Protein AF-A0A1J3HA33-F1 (afdb_monomer_lite)

InterPro domains:
  IPR029045 ClpP/crotonase-like domain superfamily [SSF52096] (43-93)
  IPR032259 Enoyl-CoA hydratase/isomerase, HIBYL-CoA-H type [PTHR43176] (44-93)
  IPR045004 Enoyl-CoA hydratase/isomerase domain [PF16113] (58-93)

Radius of gyration: 22.75 Å; chains: 1; bounding box: 56×29×50 Å

Secondary structure (DSSP, 8-state):
-TTTHHHHTTS---HHHHHHHHHHHHHHHHHHHHHHHHHHHHHHHHHHEEEEEETTEEEEEE--GGGTT---HHHHHHHHHHHHHHHT-TT--

Foldseek 3Di:
DVVVVVVVVVDPDDPVVVVVVVVVVVVVVVVVVVVVVVVVLLVVLCQQWDWDDDQQAIDTDGPPVVVPSDDDPSVVVVVVVVVVVVVPPPSHD

Organism: Noccaea caerulescens (NCBI:txid107243)

pLDDT: mean 83.06, std 12.96, range [47.88, 96.31]

Structure (mmCIF, N/CA/C/O backbone):
data_AF-A0A1J3HA33-F1
#
_entry.id   AF-A0A1J3HA33-F1
#
loop_
_atom_site.group_PDB
_atom_site.id
_atom_site.type_symbol
_atom_site.label_atom_id
_atom_site.label_alt_id
_atom_site.label_comp_id
_atom_site.label_asym_id
_atom_site.label_entity_id
_atom_site.label_seq_id
_atom_site.pdbx_PDB_ins_code
_atom_site.Cartn_x
_atom_site.Cartn_y
_atom_site.Cartn_z
_atom_site.occupancy
_atom_site.B_iso_or_equiv
_atom_site.auth_seq_id
_atom_site.auth_comp_id
_atom_site.auth_asym_id
_atom_site.auth_atom_id
_atom_site.pdbx_PDB_model_num
ATOM 1 N N . THR A 1 1 ? 23.010 14.854 -25.472 1.00 53.56 1 THR A N 1
ATOM 2 C CA . THR A 1 1 ? 22.334 15.503 -26.627 1.00 53.56 1 THR A CA 1
ATOM 3 C C . THR A 1 1 ? 23.377 16.146 -27.531 1.00 53.56 1 THR A C 1
ATOM 5 O O . THR A 1 1 ? 24.354 16.663 -27.003 1.00 53.56 1 THR A O 1
ATOM 8 N N . LYS A 1 2 ? 23.214 16.082 -28.862 1.00 47.88 2 LYS A N 1
ATOM 9 C CA . LYS A 1 2 ? 24.223 16.341 -29.926 1.00 47.88 2 LYS A CA 1
ATOM 10 C C . LYS A 1 2 ? 25.202 17.521 -29.717 1.00 47.88 2 LYS A C 1
ATOM 12 O O . LYS A 1 2 ? 26.350 17.412 -30.127 1.00 47.88 2 LYS A O 1
ATOM 17 N N . ARG A 1 3 ? 24.804 18.586 -29.007 1.00 52.78 3 ARG A N 1
ATOM 18 C CA . ARG A 1 3 ? 25.664 19.729 -28.631 1.00 52.78 3 ARG A CA 1
ATOM 19 C C . ARG A 1 3 ? 26.875 19.369 -27.758 1.00 52.78 3 ARG A C 1
ATOM 21 O O . ARG A 1 3 ? 27.899 20.025 -27.871 1.00 52.78 3 ARG A O 1
ATOM 28 N N . LYS A 1 4 ? 26.780 18.342 -26.905 1.00 52.22 4 LYS A N 1
ATOM 29 C CA . LYS A 1 4 ? 27.904 17.915 -26.051 1.00 52.22 4 LYS A CA 1
ATOM 30 C C . LYS A 1 4 ? 28.974 17.161 -26.851 1.00 52.22 4 LYS A C 1
ATOM 32 O O . LYS A 1 4 ? 30.151 17.426 -26.667 1.00 52.22 4 LYS A O 1
ATOM 37 N N . ARG A 1 5 ? 28.558 16.324 -27.819 1.00 51.69 5 ARG A N 1
ATOM 38 C CA . ARG A 1 5 ? 29.465 15.531 -28.679 1.00 51.69 5 ARG A CA 1
ATOM 39 C C . ARG A 1 5 ? 30.427 16.373 -29.519 1.00 51.69 5 ARG A C 1
ATOM 41 O O . ARG A 1 5 ? 31.537 15.932 -29.773 1.00 51.69 5 ARG A O 1
ATOM 48 N N . LEU A 1 6 ? 30.010 17.573 -29.918 1.00 54.75 6 LEU A N 1
ATOM 49 C CA . LEU A 1 6 ? 30.822 18.487 -30.727 1.00 54.75 6 LEU A CA 1
ATOM 50 C C . LEU A 1 6 ? 31.914 19.210 -29.919 1.00 54.75 6 LEU A C 1
ATOM 52 O O . LEU A 1 6 ? 32.904 19.630 -30.506 1.00 54.75 6 LEU A O 1
ATOM 56 N N . LYS A 1 7 ? 31.774 19.310 -28.586 1.00 57.78 7 LYS A N 1
ATOM 57 C CA . LYS A 1 7 ? 32.790 19.931 -27.716 1.00 57.78 7 LYS A CA 1
ATOM 58 C C . LYS A 1 7 ? 34.035 19.056 -27.517 1.00 57.78 7 LYS A C 1
ATOM 60 O O . LYS A 1 7 ? 35.084 19.579 -27.181 1.00 57.78 7 LYS A O 1
ATOM 65 N N . TYR A 1 8 ? 33.932 17.739 -27.716 1.00 55.75 8 TYR A N 1
ATOM 66 C CA . TYR A 1 8 ? 35.043 16.809 -27.459 1.00 55.75 8 TYR A CA 1
ATOM 67 C C . TYR A 1 8 ? 36.094 16.805 -28.568 1.00 55.75 8 TYR A C 1
ATOM 69 O O . TYR A 1 8 ? 37.271 16.689 -28.278 1.00 55.75 8 TYR A O 1
ATOM 77 N N . TYR A 1 9 ? 35.682 16.981 -29.827 1.00 56.44 9 TYR A N 1
ATOM 78 C CA . TYR A 1 9 ? 36.611 17.085 -30.962 1.00 56.44 9 TYR A CA 1
ATOM 79 C C . TYR A 1 9 ? 37.330 18.442 -31.035 1.00 56.44 9 TYR A C 1
ATOM 81 O O . TYR A 1 9 ? 38.127 18.661 -31.936 1.00 56.44 9 TYR A O 1
ATOM 89 N N . SER A 1 10 ? 37.000 19.367 -30.131 1.00 59.00 10 SER A N 1
ATOM 90 C CA . SER A 1 10 ? 37.559 20.722 -30.054 1.00 59.00 10 SER A CA 1
ATOM 91 C C . SER A 1 10 ? 38.430 20.942 -28.810 1.00 59.00 10 SER A C 1
ATOM 93 O O . SER A 1 10 ? 38.914 22.049 -28.599 1.00 59.00 10 SER A O 1
ATOM 95 N N . LEU A 1 11 ? 38.632 19.907 -27.992 1.00 59.44 11 LEU A N 1
ATOM 96 C CA . LEU A 1 11 ? 39.509 19.923 -26.826 1.00 59.44 11 LEU A CA 1
ATOM 97 C C . LEU A 1 11 ? 40.532 18.800 -27.026 1.00 59.44 11 LEU A C 1
ATOM 99 O O . LEU A 1 11 ? 40.127 17.645 -27.126 1.00 59.44 11 LEU A O 1
ATOM 103 N N . ASP A 1 12 ? 41.824 19.125 -27.094 1.00 66.62 12 ASP A N 1
ATOM 104 C CA . ASP A 1 12 ? 42.940 18.175 -27.259 1.00 66.62 12 ASP A CA 1
ATOM 105 C C . ASP A 1 12 ? 43.133 17.280 -26.008 1.00 66.62 12 ASP A C 1
ATOM 107 O O . ASP A 1 12 ? 44.182 17.281 -25.366 1.00 66.62 12 ASP A O 1
ATOM 111 N N . LEU A 1 13 ? 42.092 16.553 -25.589 1.00 63.81 13 LEU A N 1
ATOM 112 C CA . LEU A 1 13 ? 42.126 15.644 -24.443 1.00 63.81 13 LEU A CA 1
ATOM 113 C C . LEU A 1 13 ? 42.721 14.287 -24.833 1.00 63.81 13 LEU A C 1
ATOM 115 O O . LEU A 1 13 ? 42.376 13.716 -25.870 1.00 63.81 13 LEU A O 1
ATOM 119 N N . ASN A 1 14 ? 43.535 13.716 -23.939 1.00 78.50 14 ASN A N 1
ATOM 120 C CA . ASN A 1 14 ? 44.024 12.350 -24.090 1.00 78.50 14 ASN A CA 1
ATOM 121 C C . ASN A 1 14 ? 42.852 11.345 -24.115 1.00 78.50 14 ASN A C 1
ATOM 123 O O . ASN A 1 14 ? 41.845 11.541 -23.425 1.00 78.50 14 ASN A O 1
ATOM 127 N N . PRO A 1 15 ? 42.979 10.221 -24.847 1.00 74.44 15 PRO A N 1
ATOM 128 C CA . PRO A 1 15 ? 41.882 9.266 -25.041 1.00 74.44 15 PRO A CA 1
ATOM 129 C C . PRO A 1 15 ? 41.301 8.701 -23.736 1.00 74.44 15 PRO A C 1
ATOM 131 O O . PRO A 1 15 ? 40.105 8.429 -23.655 1.00 74.44 15 PRO A O 1
ATOM 134 N N . ILE A 1 16 ? 42.139 8.538 -22.708 1.00 78.25 16 ILE A N 1
ATOM 135 C CA . ILE A 1 16 ? 41.744 8.000 -21.398 1.00 78.25 16 ILE A CA 1
ATOM 136 C C . ILE A 1 16 ? 40.871 9.006 -20.634 1.00 78.25 16 ILE A C 1
ATOM 138 O O . ILE A 1 16 ? 39.817 8.635 -20.115 1.00 78.25 16 ILE A O 1
ATOM 142 N N . ASP A 1 17 ? 41.250 10.285 -20.635 1.00 78.50 17 ASP A N 1
ATOM 143 C CA . ASP A 1 17 ? 40.508 11.354 -19.955 1.00 78.50 17 ASP A CA 1
ATOM 144 C C . ASP A 1 17 ? 39.139 11.588 -20.611 1.00 78.50 17 ASP A C 1
ATOM 146 O O . ASP A 1 17 ? 38.130 11.808 -19.933 1.00 78.50 17 ASP A O 1
ATOM 150 N N . ALA A 1 18 ? 39.076 11.453 -21.940 1.00 77.06 18 ALA A N 1
ATOM 151 C CA . ALA A 1 18 ? 37.825 11.510 -22.687 1.00 77.06 18 ALA A CA 1
ATOM 152 C C . ALA A 1 18 ? 36.861 10.375 -22.290 1.00 77.06 18 ALA A C 1
ATOM 154 O O . ALA A 1 18 ? 35.662 10.613 -22.118 1.00 77.06 18 ALA A O 1
ATOM 155 N N . LEU A 1 19 ? 37.368 9.151 -22.100 1.00 80.25 19 LEU A N 1
ATOM 156 C CA . LEU A 1 19 ? 36.559 8.013 -21.652 1.00 80.25 19 LEU A CA 1
ATOM 157 C C . LEU A 1 19 ? 36.063 8.184 -20.213 1.00 80.25 19 LEU A C 1
ATOM 159 O O . LEU A 1 19 ? 34.902 7.878 -19.944 1.00 80.25 19 LEU A O 1
ATOM 163 N N . ALA A 1 20 ? 36.895 8.711 -19.311 1.00 82.81 20 ALA A N 1
ATOM 164 C CA . ALA A 1 20 ? 36.500 8.987 -17.930 1.00 82.81 20 ALA A CA 1
ATOM 165 C C . ALA A 1 20 ? 35.359 10.017 -17.861 1.00 82.81 20 ALA A C 1
ATOM 167 O O . ALA A 1 20 ? 34.356 9.796 -17.183 1.00 82.81 20 ALA A O 1
ATOM 168 N N . TYR A 1 21 ? 35.450 11.101 -18.639 1.00 77.25 21 TYR A N 1
ATOM 169 C CA . TYR A 1 21 ? 34.381 12.098 -18.721 1.00 77.25 21 TYR A CA 1
ATOM 170 C C . TYR A 1 21 ? 33.074 11.508 -19.276 1.00 77.25 21 TYR A C 1
ATOM 172 O O . TYR A 1 21 ? 31.992 11.766 -18.747 1.00 77.25 21 TYR A O 1
ATOM 180 N N . ILE A 1 22 ? 33.158 10.685 -20.329 1.00 79.88 22 ILE A N 1
ATOM 181 C CA . ILE A 1 22 ? 31.991 9.999 -20.907 1.00 79.88 22 ILE A CA 1
ATOM 182 C C . ILE A 1 22 ? 31.374 9.031 -19.894 1.00 79.88 22 ILE A C 1
ATOM 184 O O . ILE A 1 22 ? 30.147 8.946 -19.794 1.00 79.88 22 ILE A O 1
ATOM 188 N N . TRP A 1 23 ? 32.197 8.303 -19.141 1.00 84.19 23 TRP A N 1
ATOM 189 C CA . TRP A 1 23 ? 31.725 7.399 -18.100 1.00 84.19 23 TRP A CA 1
ATOM 190 C C . TRP A 1 23 ? 30.939 8.150 -17.024 1.00 84.19 23 TRP A C 1
ATOM 192 O O . TRP A 1 23 ? 29.824 7.749 -16.702 1.00 84.19 23 TRP A O 1
ATOM 202 N N . GLU A 1 24 ? 31.440 9.287 -16.542 1.00 83.75 24 GLU A N 1
ATOM 203 C CA . GLU A 1 24 ? 30.722 10.102 -15.555 1.00 83.75 24 GLU A CA 1
ATOM 204 C C . GLU A 1 24 ? 29.405 10.676 -16.109 1.00 83.75 24 GLU A C 1
ATOM 206 O O . GLU A 1 24 ? 28.357 10.569 -15.465 1.00 83.75 24 GLU A O 1
ATOM 211 N N . ASP A 1 25 ? 29.403 11.190 -17.344 1.00 81.75 25 ASP A N 1
ATOM 212 C CA . ASP A 1 25 ? 28.186 11.695 -17.998 1.00 81.75 25 ASP A CA 1
ATOM 213 C C . ASP A 1 25 ? 27.148 10.569 -18.204 1.00 81.75 25 ASP A C 1
ATOM 215 O O . ASP A 1 25 ? 25.943 10.755 -17.998 1.00 81.75 25 ASP A O 1
ATOM 219 N N . THR A 1 26 ? 27.581 9.378 -18.625 1.00 86.06 26 THR A N 1
ATOM 220 C CA . THR A 1 26 ? 26.682 8.231 -18.846 1.00 86.06 26 THR A CA 1
ATOM 221 C C . THR A 1 26 ? 26.156 7.661 -17.533 1.00 86.06 26 THR A C 1
ATOM 223 O O . THR A 1 26 ? 24.958 7.386 -17.436 1.00 86.06 26 THR A O 1
ATOM 226 N N . LYS A 1 27 ? 26.999 7.574 -16.501 1.00 88.94 27 LYS A N 1
ATOM 227 C CA . LYS A 1 27 ? 26.626 7.182 -15.139 1.00 88.94 27 LYS A CA 1
ATOM 228 C C . LYS A 1 27 ? 25.574 8.122 -14.558 1.00 88.94 27 LYS A C 1
ATOM 230 O O . LYS A 1 27 ? 24.554 7.636 -14.079 1.00 88.94 27 LYS A O 1
ATOM 235 N N . ALA A 1 28 ? 25.757 9.439 -14.683 1.00 82.31 28 ALA A N 1
ATOM 236 C CA . ALA A 1 28 ? 24.794 10.438 -14.215 1.00 82.31 28 ALA A CA 1
ATOM 237 C C . ALA A 1 28 ? 23.429 10.347 -14.933 1.00 82.31 28 ALA A C 1
ATOM 239 O O . ALA A 1 28 ? 22.370 10.530 -14.328 1.00 82.31 28 ALA A O 1
ATOM 240 N N . ASN A 1 29 ? 23.420 10.021 -16.230 1.00 83.44 29 ASN A N 1
ATOM 241 C CA . ASN A 1 29 ? 22.177 9.795 -16.979 1.00 83.44 29 ASN A CA 1
ATOM 242 C C . ASN A 1 29 ? 21.485 8.476 -16.589 1.00 83.44 29 ASN A C 1
ATOM 244 O O . ASN A 1 29 ? 20.257 8.397 -16.547 1.00 83.44 29 ASN A O 1
ATOM 248 N N . LEU A 1 30 ? 22.255 7.425 -16.302 1.00 86.00 30 LEU A N 1
ATOM 249 C CA . LEU A 1 30 ? 21.719 6.151 -15.825 1.00 86.00 30 LEU A CA 1
ATOM 250 C C . LEU A 1 30 ? 21.104 6.296 -14.430 1.00 86.00 30 LEU A C 1
ATOM 252 O O . LEU A 1 30 ? 19.991 5.818 -14.214 1.00 86.00 30 LEU A O 1
ATOM 256 N N . THR A 1 31 ? 21.783 6.978 -13.506 1.00 83.75 31 THR A N 1
ATOM 257 C CA . THR A 1 31 ? 21.271 7.218 -12.149 1.00 83.75 31 THR A CA 1
ATOM 258 C C . THR A 1 31 ? 19.996 8.053 -12.172 1.00 83.75 31 THR A C 1
ATOM 260 O O . THR A 1 31 ? 18.992 7.629 -11.602 1.00 83.75 31 THR A O 1
ATOM 263 N N . SER A 1 32 ? 19.974 9.162 -12.912 1.00 80.81 32 SER A N 1
ATOM 264 C CA . SER A 1 32 ? 18.769 9.996 -13.054 1.00 80.81 32 SER A CA 1
ATOM 265 C C . SER A 1 32 ? 17.585 9.236 -13.671 1.00 80.81 32 SER A C 1
ATOM 267 O O . SER A 1 32 ? 16.465 9.336 -13.171 1.00 80.81 32 SER A O 1
ATOM 269 N N . LYS A 1 33 ? 17.815 8.380 -14.678 1.00 80.94 33 LYS A N 1
ATOM 270 C CA . LYS A 1 33 ? 16.762 7.525 -15.261 1.00 80.94 33 LYS A CA 1
ATOM 271 C C . LYS A 1 33 ? 16.218 6.488 -14.269 1.00 80.94 33 LYS A C 1
ATOM 273 O O . LYS A 1 33 ? 15.022 6.187 -14.279 1.00 80.94 33 LYS A O 1
ATOM 278 N N . GLN A 1 34 ? 17.074 5.924 -13.416 1.00 78.06 34 GLN A N 1
ATOM 279 C CA . GLN A 1 34 ? 16.649 4.990 -12.365 1.00 78.06 34 GLN A CA 1
ATOM 280 C C . GLN A 1 34 ? 15.844 5.703 -11.274 1.00 78.06 34 GLN A C 1
ATOM 282 O O . GLN A 1 34 ? 14.824 5.179 -10.824 1.00 78.06 34 GLN A O 1
ATOM 287 N N . GLU A 1 35 ? 16.248 6.910 -10.882 1.00 78.94 35 GLU A N 1
ATOM 288 C CA . GLU A 1 35 ? 15.510 7.731 -9.920 1.00 78.94 35 GLU A CA 1
ATOM 289 C C . GLU A 1 35 ? 14.139 8.146 -10.444 1.00 78.94 35 GLU A C 1
ATOM 291 O O . GLU A 1 35 ? 13.153 8.068 -9.713 1.00 78.94 35 GLU A O 1
ATOM 296 N N . GLU A 1 36 ? 14.047 8.530 -11.714 1.00 79.19 36 GLU A N 1
ATOM 297 C CA . GLU A 1 36 ? 12.781 8.868 -12.361 1.00 79.19 36 GLU A CA 1
ATOM 298 C C . GLU A 1 36 ? 11.854 7.647 -12.435 1.00 79.19 36 GLU A C 1
ATOM 300 O O . GLU A 1 36 ? 10.687 7.719 -12.043 1.00 79.19 36 GLU A O 1
ATOM 305 N N . LYS A 1 37 ? 12.388 6.476 -12.812 1.00 79.06 37 LYS A N 1
ATOM 306 C CA . LYS A 1 37 ? 11.638 5.212 -12.775 1.00 79.06 37 LYS A CA 1
ATOM 307 C C . LYS A 1 37 ? 11.165 4.882 -11.358 1.00 79.06 37 LYS A C 1
ATOM 309 O O . LYS A 1 37 ? 10.014 4.481 -11.175 1.00 79.06 37 LYS A O 1
ATOM 314 N N . LYS A 1 38 ? 12.014 5.082 -10.347 1.00 76.56 38 LYS A N 1
ATOM 315 C CA . LYS A 1 38 ? 11.681 4.867 -8.931 1.00 76.56 38 LYS A CA 1
ATOM 316 C C . LYS A 1 38 ? 10.591 5.833 -8.459 1.00 76.56 38 LYS A C 1
ATOM 318 O O . LYS A 1 38 ? 9.651 5.396 -7.799 1.00 76.56 38 LYS A O 1
ATOM 323 N N . LYS A 1 39 ? 10.664 7.115 -8.836 1.00 73.50 39 LYS A N 1
ATOM 324 C CA . LYS A 1 39 ? 9.642 8.134 -8.538 1.00 73.50 39 LYS A CA 1
ATOM 325 C C . LYS A 1 39 ? 8.302 7.799 -9.187 1.00 73.50 39 LYS A C 1
ATOM 327 O O . LYS A 1 39 ? 7.295 7.760 -8.485 1.00 73.50 39 LYS A O 1
ATOM 332 N N . ASN A 1 40 ? 8.291 7.465 -10.476 1.00 74.12 40 ASN A N 1
ATOM 333 C CA . ASN A 1 40 ? 7.068 7.085 -11.191 1.00 74.12 40 ASN A CA 1
ATOM 334 C C . ASN A 1 40 ? 6.433 5.822 -10.598 1.00 74.12 40 ASN A C 1
ATOM 336 O O . ASN A 1 40 ? 5.218 5.739 -10.443 1.00 74.12 40 ASN A O 1
ATOM 340 N N . THR A 1 41 ? 7.260 4.863 -10.185 1.00 72.75 41 THR A N 1
ATOM 341 C CA . THR A 1 41 ? 6.794 3.639 -9.526 1.00 72.75 41 THR A CA 1
ATOM 342 C C . THR A 1 41 ? 6.209 3.921 -8.135 1.00 72.75 41 THR A C 1
ATOM 344 O O . THR A 1 41 ? 5.160 3.381 -7.786 1.00 72.75 41 THR A O 1
ATOM 347 N N . LYS A 1 42 ? 6.836 4.814 -7.355 1.00 75.25 42 LYS A N 1
ATOM 348 C CA . LYS A 1 42 ? 6.334 5.263 -6.045 1.00 75.25 42 LYS A CA 1
ATOM 349 C C . LYS A 1 42 ? 5.011 6.029 -6.164 1.00 75.25 42 LYS A C 1
ATOM 351 O O . LYS A 1 42 ? 4.131 5.856 -5.328 1.00 75.25 42 LYS A O 1
ATOM 356 N N . MET A 1 43 ? 4.864 6.852 -7.199 1.00 75.12 43 MET A N 1
ATOM 357 C CA . MET A 1 43 ? 3.612 7.551 -7.511 1.00 75.12 43 MET A CA 1
ATOM 358 C C . MET A 1 43 ? 2.503 6.558 -7.870 1.00 75.12 43 MET A C 1
ATOM 360 O O . MET A 1 43 ? 1.407 6.636 -7.327 1.00 75.12 43 MET A O 1
ATOM 364 N N . ALA A 1 44 ? 2.799 5.575 -8.725 1.00 76.06 44 ALA A N 1
ATOM 365 C CA . ALA A 1 44 ? 1.827 4.560 -9.120 1.00 76.06 44 ALA A CA 1
ATOM 366 C C . ALA A 1 44 ? 1.305 3.742 -7.925 1.00 76.06 44 ALA A C 1
ATOM 368 O O . ALA A 1 44 ? 0.113 3.442 -7.873 1.00 76.06 44 ALA A O 1
ATOM 369 N N . SER A 1 45 ? 2.156 3.422 -6.942 1.00 75.94 45 SER A N 1
ATOM 370 C CA . SER A 1 45 ? 1.713 2.676 -5.758 1.00 75.94 45 SER A CA 1
ATOM 371 C C . SER A 1 45 ? 0.766 3.469 -4.852 1.00 75.94 45 SER A C 1
ATOM 373 O O . SER A 1 45 ? -0.104 2.858 -4.240 1.00 75.94 45 SER A O 1
ATOM 375 N N . HIS A 1 46 ? 0.862 4.805 -4.810 1.00 80.19 46 HIS A N 1
ATOM 376 C CA . HIS A 1 46 ? -0.074 5.644 -4.044 1.00 80.19 46 HIS A CA 1
ATOM 377 C C . HIS A 1 46 ? -1.494 5.622 -4.621 1.00 80.19 46 HIS A C 1
ATOM 379 O O . HIS A 1 46 ? -2.455 5.749 -3.875 1.00 80.19 46 HIS A O 1
ATOM 385 N N . PHE A 1 47 ? -1.646 5.428 -5.933 1.00 88.00 47 PHE A N 1
ATOM 386 C CA . PHE A 1 47 ? -2.969 5.281 -6.550 1.00 88.00 47 PHE A CA 1
ATOM 387 C C . PHE A 1 47 ? -3.536 3.862 -6.412 1.00 88.00 47 PHE A C 1
ATOM 389 O O . PHE A 1 47 ? -4.751 3.676 -6.464 1.00 88.00 47 PHE A O 1
ATOM 396 N N . GLN A 1 48 ? -2.659 2.865 -6.254 1.00 92.06 48 GLN A N 1
ATOM 397 C CA . GLN A 1 48 ? -3.023 1.451 -6.111 1.00 92.06 48 GLN A CA 1
ATOM 398 C C . GLN A 1 48 ? -3.338 1.045 -4.668 1.00 92.06 48 GLN A C 1
ATOM 400 O O . GLN A 1 48 ? -4.002 0.032 -4.466 1.00 92.06 48 GLN A O 1
ATOM 405 N N . VAL A 1 49 ? -2.853 1.794 -3.677 1.00 95.06 49 VAL A N 1
ATOM 406 C CA . VAL A 1 49 ? -3.169 1.609 -2.257 1.00 95.06 49 VAL A CA 1
ATOM 407 C C . VAL A 1 49 ? -3.650 2.949 -1.718 1.00 95.06 49 VAL A C 1
ATOM 409 O O . VAL A 1 49 ? -2.843 3.848 -1.483 1.00 95.06 49 VAL A O 1
ATOM 412 N N . LEU A 1 50 ? -4.965 3.081 -1.560 1.00 95.50 50 LEU A N 1
ATOM 413 C CA . LEU A 1 50 ? -5.593 4.279 -1.013 1.00 95.50 50 LEU A CA 1
ATOM 414 C C . LEU A 1 50 ? -5.564 4.222 0.514 1.00 95.50 50 LEU A C 1
ATOM 416 O O . LEU A 1 50 ? -5.682 3.146 1.100 1.00 95.50 50 LEU A O 1
ATOM 420 N N . VAL A 1 51 ? -5.397 5.384 1.136 1.00 94.62 51 VAL A N 1
ATOM 421 C CA . VAL A 1 51 ? -5.325 5.542 2.588 1.00 94.62 51 VAL A CA 1
ATOM 422 C C . VAL A 1 51 ? -6.434 6.488 3.011 1.00 94.62 51 VAL A C 1
ATOM 424 O O . VAL A 1 51 ? -6.493 7.617 2.530 1.00 94.62 51 VAL A O 1
ATOM 427 N N . GLU A 1 52 ? -7.278 6.034 3.925 1.00 94.69 52 GLU A N 1
ATOM 428 C CA . GLU A 1 52 ? -8.327 6.838 4.542 1.00 94.69 52 GLU A CA 1
ATOM 429 C C . GLU A 1 52 ? -8.158 6.821 6.062 1.00 94.69 52 GLU A C 1
ATOM 431 O O . GLU A 1 52 ? -7.784 5.810 6.658 1.00 94.69 52 GLU A O 1
ATOM 436 N N . GLU A 1 53 ? -8.443 7.949 6.701 1.00 93.00 53 GLU A N 1
ATOM 437 C CA . GLU A 1 53 ? -8.445 8.079 8.154 1.00 93.00 53 GLU A CA 1
ATOM 438 C C . GLU A 1 53 ? -9.882 8.177 8.657 1.00 93.00 53 GLU A C 1
ATOM 440 O O . GLU A 1 53 ? -10.662 9.009 8.191 1.00 93.00 53 GLU A O 1
ATOM 445 N N . LYS A 1 54 ? -10.234 7.335 9.632 1.00 91.94 54 LYS A N 1
ATOM 446 C CA . LYS A 1 54 ? -11.571 7.329 10.220 1.00 91.94 54 LYS A CA 1
ATOM 447 C C . LYS A 1 54 ? -11.519 7.048 11.716 1.00 91.94 54 LYS A C 1
ATOM 449 O O . LYS A 1 54 ? -11.342 5.910 12.132 1.00 91.94 54 LYS A O 1
ATOM 454 N N . SER A 1 55 ? -11.718 8.089 12.527 1.00 88.25 55 SER A N 1
ATOM 455 C CA . SER A 1 55 ? -11.911 7.986 13.987 1.00 88.25 55 SER A CA 1
ATOM 456 C C . SER A 1 55 ? -10.821 7.190 14.730 1.00 88.25 55 SER A C 1
ATOM 458 O O . SER A 1 55 ? -11.119 6.450 15.667 1.00 88.25 55 SER A O 1
ATOM 460 N N . GLY A 1 56 ? -9.560 7.348 14.318 1.00 86.62 56 GLY A N 1
ATOM 461 C CA . GLY A 1 56 ? -8.413 6.620 14.875 1.00 86.62 56 GLY A CA 1
ATOM 462 C C . GLY A 1 56 ? -8.111 5.284 14.190 1.00 86.62 56 GLY A C 1
ATOM 463 O O . GLY A 1 56 ? -7.141 4.6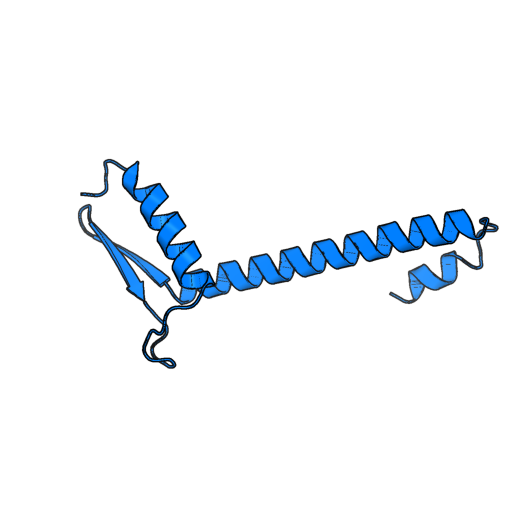34 14.541 1.00 86.62 56 GLY A O 1
ATOM 464 N N . ALA A 1 57 ? -8.887 4.869 13.189 1.00 91.12 57 ALA A N 1
ATOM 465 C CA . ALA A 1 57 ? -8.523 3.764 12.307 1.00 91.12 57 ALA A CA 1
ATOM 466 C C . ALA A 1 57 ? -7.891 4.293 11.010 1.00 91.12 57 ALA A C 1
ATOM 468 O O . ALA A 1 57 ? -8.330 5.309 10.454 1.00 91.12 57 ALA A O 1
ATOM 469 N N . ARG A 1 58 ? -6.886 3.577 10.497 1.00 94.00 58 ARG A N 1
ATOM 470 C CA . ARG A 1 58 ? -6.330 3.772 9.150 1.00 94.00 58 ARG A CA 1
ATOM 471 C C . ARG A 1 58 ? -6.875 2.676 8.240 1.00 94.00 58 ARG A C 1
ATOM 473 O O . ARG A 1 58 ? -6.627 1.496 8.470 1.00 94.00 58 ARG A O 1
ATOM 480 N N . ILE A 1 59 ? -7.627 3.056 7.214 1.00 94.94 59 ILE A N 1
ATOM 481 C CA . ILE A 1 59 ? -8.213 2.127 6.245 1.00 94.94 59 ILE A CA 1
ATOM 482 C C . ILE A 1 59 ? -7.328 2.120 5.002 1.00 94.94 59 ILE A C 1
ATOM 484 O O . ILE A 1 59 ? -7.121 3.153 4.365 1.00 94.94 59 ILE A O 1
ATOM 488 N N . LEU A 1 60 ? -6.795 0.944 4.671 1.00 95.62 60 LEU A N 1
ATOM 489 C CA . LEU A 1 60 ? -5.942 0.728 3.505 1.00 95.62 60 LEU A CA 1
ATOM 490 C C . LEU A 1 60 ? -6.719 -0.037 2.433 1.00 95.62 60 LEU A C 1
ATOM 492 O O . LEU A 1 60 ? -6.973 -1.232 2.576 1.00 95.62 60 LEU A O 1
ATOM 496 N N . THR A 1 61 ? -7.075 0.640 1.344 1.00 96.25 61 THR A N 1
ATOM 497 C CA . THR A 1 61 ? -7.888 0.061 0.268 1.00 96.25 61 THR A CA 1
ATOM 498 C C . THR A 1 61 ? -7.022 -0.283 -0.937 1.00 96.25 61 THR A C 1
ATOM 500 O O . THR A 1 61 ? -6.370 0.581 -1.528 1.00 96.25 61 THR A O 1
ATOM 503 N N . LEU A 1 62 ? -7.040 -1.553 -1.351 1.00 96.31 62 LEU A N 1
ATOM 504 C CA . LEU A 1 62 ? -6.395 -1.986 -2.590 1.00 96.31 62 LEU A CA 1
ATOM 505 C C . LEU A 1 6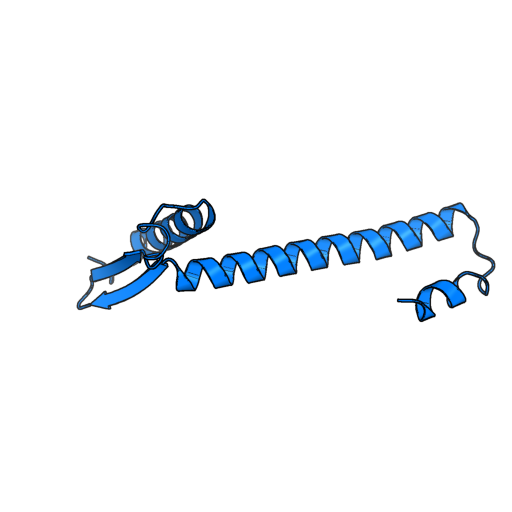2 ? -7.243 -1.537 -3.786 1.00 96.31 62 LEU A C 1
ATOM 507 O O . LEU A 1 62 ? -8.359 -2.010 -3.985 1.00 96.31 62 LEU A O 1
ATOM 511 N N . ASN A 1 63 ? -6.697 -0.632 -4.590 1.00 94.94 63 ASN A N 1
ATOM 512 C CA . ASN A 1 63 ? -7.371 0.008 -5.712 1.00 94.94 63 ASN A CA 1
ATOM 513 C C . ASN A 1 63 ? -6.719 -0.385 -7.045 1.00 94.94 63 ASN A C 1
ATOM 515 O O . ASN A 1 63 ? -6.173 0.431 -7.791 1.00 94.94 63 ASN A O 1
ATOM 519 N N . ARG A 1 64 ? -6.761 -1.682 -7.358 1.00 93.94 64 ARG A N 1
ATOM 520 C CA . ARG A 1 64 ? -6.342 -2.225 -8.658 1.00 93.94 64 ARG A CA 1
ATOM 521 C C . ARG A 1 64 ? -7.438 -3.146 -9.227 1.00 93.94 64 ARG A C 1
ATOM 523 O O . ARG A 1 64 ? -7.149 -4.290 -9.595 1.00 93.94 64 ARG A O 1
ATOM 530 N N . PRO A 1 65 ? -8.692 -2.665 -9.360 1.00 94.12 65 PRO A N 1
ATOM 531 C CA . PRO A 1 65 ? -9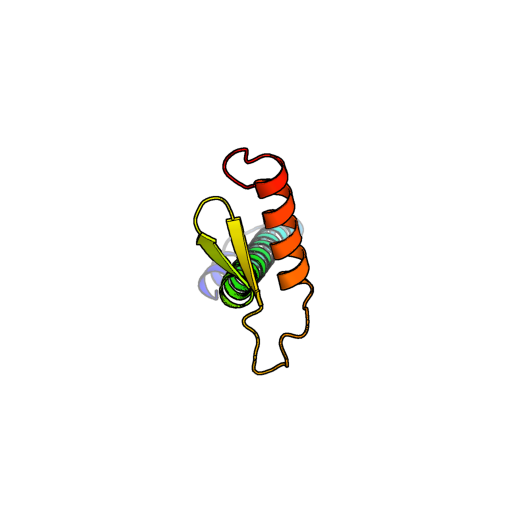.853 -3.510 -9.667 1.00 94.12 65 PRO A CA 1
ATOM 532 C C . PRO A 1 65 ? -9.741 -4.213 -11.024 1.00 94.12 65 PRO A C 1
ATOM 534 O O . PRO A 1 65 ? -10.115 -5.372 -11.160 1.00 94.12 65 PRO A O 1
ATOM 537 N N . LYS A 1 66 ? -9.116 -3.559 -12.013 1.00 94.31 66 LYS A N 1
ATOM 538 C CA . LYS A 1 66 ? -8.866 -4.127 -13.353 1.00 94.31 66 LYS A CA 1
ATOM 539 C C . LYS A 1 66 ? -7.991 -5.388 -13.343 1.00 94.31 66 LYS A C 1
ATOM 541 O O . LYS A 1 66 ? -7.908 -6.070 -14.353 1.00 94.31 66 LYS A O 1
ATOM 546 N N . GLN A 1 67 ? -7.288 -5.656 -12.243 1.00 94.56 67 GLN A N 1
ATOM 547 C CA . GLN A 1 67 ? -6.436 -6.833 -12.053 1.00 94.56 67 GLN A CA 1
ATOM 548 C C . GLN A 1 67 ? -6.838 -7.579 -10.774 1.00 94.56 67 GLN A C 1
ATOM 550 O O . GLN A 1 67 ? -5.977 -8.137 -10.101 1.00 94.56 67 GLN A O 1
ATOM 555 N N . LEU A 1 68 ? -8.128 -7.538 -10.412 1.00 95.44 68 LEU A N 1
ATOM 556 C CA . LEU A 1 68 ? -8.692 -8.227 -9.243 1.00 95.44 68 LEU A CA 1
ATOM 557 C C . LEU A 1 68 ? -7.967 -7.891 -7.931 1.00 95.44 68 LEU A C 1
ATOM 559 O O . LEU A 1 68 ? -7.808 -8.741 -7.063 1.00 95.44 68 LEU A O 1
ATOM 563 N N . ASN A 1 69 ? -7.467 -6.656 -7.811 1.00 94.19 69 ASN A N 1
ATOM 564 C CA . ASN A 1 69 ? -6.644 -6.208 -6.686 1.00 94.19 69 ASN A CA 1
ATOM 565 C C . ASN A 1 69 ? -5.398 -7.072 -6.429 1.00 94.19 69 ASN A C 1
ATOM 567 O O . ASN A 1 69 ? -4.848 -7.045 -5.330 1.00 94.19 69 ASN A O 1
ATOM 571 N N . ALA A 1 70 ? -4.917 -7.797 -7.447 1.00 95.94 70 ALA A N 1
ATOM 572 C CA . ALA A 1 70 ? -3.728 -8.624 -7.331 1.00 95.94 70 ALA A CA 1
ATOM 573 C C . ALA A 1 70 ? -2.550 -7.793 -6.813 1.00 95.94 70 ALA A C 1
ATOM 575 O O . ALA A 1 70 ? -2.278 -6.688 -7.305 1.00 95.94 70 ALA A O 1
ATOM 576 N N . LEU A 1 71 ? -1.851 -8.342 -5.826 1.00 94.25 71 LEU A N 1
ATOM 577 C CA . LEU A 1 71 ? -0.745 -7.667 -5.171 1.00 94.25 71 LEU A CA 1
ATOM 578 C C . LEU A 1 71 ? 0.460 -7.595 -6.108 1.00 94.25 71 LEU A C 1
ATOM 580 O O . LEU A 1 71 ? 0.805 -8.548 -6.802 1.00 94.25 71 LEU A O 1
ATOM 584 N N . SER A 1 72 ? 1.106 -6.435 -6.121 1.00 91.75 72 SER A N 1
ATOM 585 C CA . SER A 1 72 ? 2.389 -6.232 -6.789 1.00 91.75 72 SER A CA 1
ATOM 586 C C . SER A 1 72 ? 3.457 -5.895 -5.756 1.00 91.75 72 SER A C 1
ATOM 588 O O . SER A 1 72 ? 3.135 -5.418 -4.666 1.00 91.75 72 SER A O 1
ATOM 590 N N . LEU A 1 73 ? 4.731 -6.074 -6.113 1.00 91.81 73 LEU A N 1
ATOM 591 C CA . LEU A 1 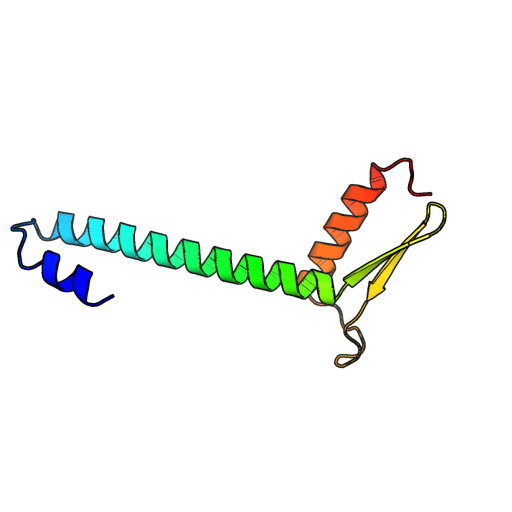73 ? 5.854 -5.716 -5.242 1.00 91.81 73 LEU A CA 1
ATOM 592 C C . LEU A 1 73 ? 5.736 -4.274 -4.719 1.00 91.81 73 LEU A C 1
ATOM 594 O O . LEU A 1 73 ? 5.916 -4.030 -3.533 1.00 91.81 73 LEU A O 1
ATOM 598 N N . ASN A 1 74 ? 5.344 -3.333 -5.581 1.00 90.06 74 ASN A N 1
ATOM 599 C CA . ASN A 1 74 ? 5.202 -1.924 -5.211 1.00 90.06 74 ASN A CA 1
ATOM 600 C C . ASN A 1 74 ? 4.093 -1.691 -4.178 1.00 90.06 74 ASN A C 1
ATOM 602 O O . ASN A 1 74 ? 4.248 -0.843 -3.300 1.00 90.06 74 ASN A O 1
ATOM 606 N N . MET A 1 75 ? 2.983 -2.431 -4.284 1.00 94.38 75 MET A N 1
ATOM 607 C CA . MET A 1 75 ? 1.892 -2.371 -3.309 1.00 94.38 75 MET A CA 1
ATOM 608 C C . MET A 1 75 ? 2.352 -2.934 -1.967 1.00 94.38 75 MET A C 1
ATOM 610 O O . MET A 1 75 ? 2.144 -2.292 -0.947 1.00 94.38 75 MET A O 1
ATOM 614 N N . ILE A 1 76 ? 3.046 -4.074 -1.973 1.00 95.00 76 ILE A N 1
ATOM 615 C CA . ILE A 1 76 ? 3.572 -4.700 -0.752 1.00 95.00 76 ILE A CA 1
ATOM 616 C 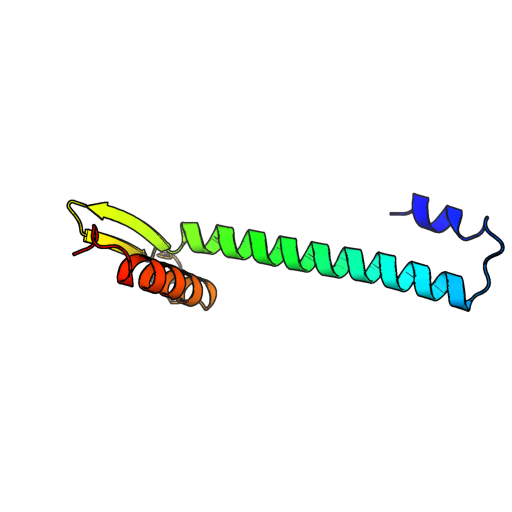C . ILE A 1 76 ? 4.582 -3.775 -0.064 1.00 95.00 76 ILE A C 1
ATOM 618 O O . ILE A 1 76 ? 4.466 -3.526 1.132 1.00 95.00 76 ILE A O 1
ATOM 622 N N . SER A 1 77 ? 5.528 -3.191 -0.808 1.00 93.81 77 SER A N 1
ATOM 623 C CA . SER A 1 77 ? 6.482 -2.227 -0.245 1.00 93.81 77 SER A CA 1
ATOM 624 C C . SER A 1 77 ? 5.789 -0.993 0.332 1.00 93.81 77 SER A C 1
ATOM 626 O O . SER A 1 77 ? 6.221 -0.470 1.356 1.00 93.81 77 SER A O 1
ATOM 628 N N . ARG A 1 78 ? 4.714 -0.516 -0.310 1.00 94.19 78 ARG A N 1
ATOM 629 C CA . ARG A 1 78 ? 3.930 0.616 0.192 1.00 94.19 78 ARG A CA 1
ATOM 630 C C . ARG A 1 78 ? 3.158 0.255 1.462 1.00 94.19 78 ARG A C 1
ATOM 632 O O . ARG A 1 78 ? 3.173 1.047 2.395 1.00 94.19 78 ARG A O 1
ATOM 639 N N . LEU A 1 79 ? 2.525 -0.916 1.506 1.00 95.94 79 LEU A N 1
ATOM 640 C CA . LEU A 1 79 ? 1.821 -1.418 2.689 1.00 95.94 79 LEU A CA 1
ATOM 641 C C . LEU A 1 79 ? 2.775 -1.560 3.875 1.00 95.94 79 LEU A C 1
ATOM 643 O O . LEU A 1 79 ? 2.476 -1.049 4.943 1.00 95.94 79 LEU A O 1
ATOM 647 N N . LEU A 1 80 ? 3.955 -2.151 3.664 1.00 95.69 80 LEU A N 1
ATOM 648 C CA . LEU A 1 80 ? 4.978 -2.265 4.704 1.00 95.69 80 LEU A CA 1
ATOM 649 C C . LEU A 1 80 ? 5.382 -0.894 5.266 1.00 95.69 80 LEU A C 1
ATOM 651 O O . LEU A 1 80 ? 5.446 -0.728 6.476 1.00 95.69 80 LEU A O 1
ATOM 655 N N . GLN A 1 81 ? 5.611 0.102 4.402 1.00 94.38 81 GLN A N 1
ATOM 656 C CA . GLN A 1 81 ? 5.920 1.468 4.848 1.00 94.38 81 GLN A CA 1
ATOM 657 C C . GLN A 1 81 ? 4.806 2.076 5.703 1.00 94.38 81 GLN A C 1
ATOM 659 O O . GLN A 1 81 ? 5.100 2.778 6.663 1.00 94.38 81 GLN A O 1
ATOM 664 N N . LEU A 1 82 ? 3.544 1.841 5.336 1.00 94.75 82 LEU A N 1
ATOM 665 C CA . LEU A 1 82 ? 2.395 2.350 6.083 1.00 94.75 82 LEU A CA 1
ATOM 666 C C . LEU A 1 82 ? 2.251 1.637 7.428 1.00 94.75 82 LEU A C 1
ATOM 668 O O . LEU A 1 82 ? 2.043 2.303 8.431 1.00 94.75 82 LEU A O 1
ATOM 672 N N 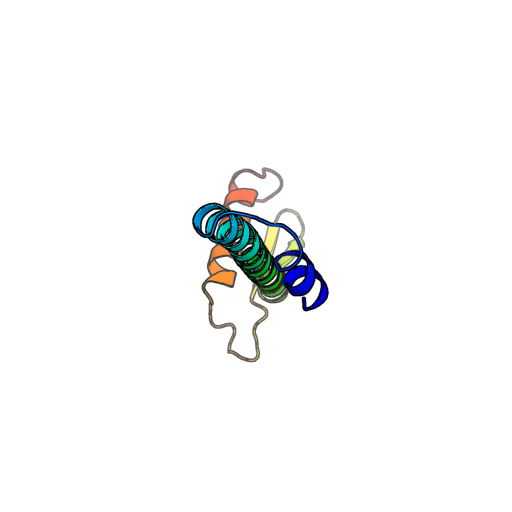. PHE A 1 83 ? 2.422 0.314 7.465 1.00 95.25 83 PHE A N 1
ATOM 673 C CA . PHE A 1 83 ? 2.360 -0.446 8.712 1.00 95.25 83 PHE A CA 1
ATOM 674 C C . PHE A 1 83 ? 3.446 -0.029 9.697 1.00 95.25 83 PHE A C 1
ATOM 676 O O . PHE A 1 83 ? 3.115 0.256 10.838 1.00 95.25 83 PHE A O 1
ATOM 683 N N . LEU A 1 84 ? 4.695 0.111 9.245 1.00 95.31 84 LEU A N 1
ATOM 684 C CA . LEU A 1 84 ? 5.781 0.597 10.103 1.00 95.31 84 LEU A CA 1
ATOM 685 C C . LEU A 1 84 ? 5.502 2.010 10.635 1.00 95.31 84 LEU A C 1
ATOM 687 O O . LEU A 1 84 ? 5.752 2.293 11.797 1.00 95.31 84 LEU A O 1
ATOM 691 N N . ALA A 1 85 ? 4.954 2.900 9.802 1.00 93.94 85 ALA A N 1
ATOM 692 C CA . ALA A 1 85 ? 4.623 4.256 10.234 1.00 93.94 85 ALA A CA 1
ATOM 693 C C . ALA A 1 85 ? 3.464 4.301 11.246 1.00 93.94 85 ALA A C 1
ATOM 695 O O . ALA A 1 85 ? 3.440 5.188 12.091 1.00 93.94 85 ALA A O 1
ATOM 696 N N . TYR A 1 86 ? 2.497 3.384 11.147 1.00 94.06 86 TYR A N 1
ATOM 697 C CA . TYR A 1 86 ? 1.342 3.340 12.049 1.00 94.06 86 TYR A CA 1
ATOM 698 C C . TYR A 1 86 ? 1.582 2.535 13.320 1.00 94.06 86 TYR A C 1
ATOM 700 O O . TYR A 1 86 ? 0.898 2.774 14.305 1.00 94.06 86 TYR A O 1
ATOM 708 N N . GLU A 1 87 ? 2.555 1.628 13.323 1.00 92.50 87 GLU A N 1
ATOM 709 C CA . GLU A 1 87 ? 2.983 0.918 14.530 1.00 92.50 87 GLU A CA 1
ATOM 710 C C . GLU A 1 87 ? 3.478 1.887 15.615 1.00 92.50 87 GLU A C 1
ATOM 712 O O . GLU A 1 87 ? 3.229 1.678 16.800 1.00 92.50 87 GLU A O 1
ATOM 717 N N . GLU A 1 88 ? 4.119 2.984 15.209 1.00 90.12 88 GLU A N 1
ATOM 718 C CA . GLU A 1 88 ? 4.628 4.023 16.110 1.00 90.12 88 GLU A CA 1
ATOM 719 C C . GLU A 1 88 ? 3.626 5.172 16.359 1.00 90.12 88 GLU A C 1
ATOM 721 O O . GLU A 1 88 ? 3.901 6.054 17.173 1.00 90.12 88 GLU A O 1
ATOM 726 N N . ASP A 1 89 ? 2.475 5.199 15.672 1.00 91.50 89 ASP A N 1
ATOM 727 C CA . ASP A 1 89 ? 1.505 6.302 15.734 1.00 91.50 89 ASP A CA 1
ATOM 728 C C . ASP A 1 89 ? 0.411 6.027 16.788 1.00 91.50 89 ASP A C 1
ATOM 730 O O . ASP A 1 89 ? -0.526 5.274 16.516 1.00 91.50 89 ASP A O 1
ATOM 734 N N . PRO A 1 90 ? 0.438 6.684 17.967 1.00 88.38 90 PRO A N 1
ATOM 735 C CA . PRO A 1 90 ? -0.542 6.452 19.031 1.00 88.38 90 PRO A CA 1
ATOM 736 C C . PRO A 1 90 ? -1.950 6.965 18.690 1.00 88.38 90 PRO A C 1
ATOM 738 O O . PRO A 1 90 ? -2.895 6.718 19.440 1.00 88.38 90 PRO A O 1
ATOM 741 N N . SER A 1 91 ? -2.107 7.725 17.598 1.00 89.19 91 SER A N 1
ATOM 742 C CA . SER A 1 91 ? -3.424 8.144 17.108 1.00 89.19 91 SER A CA 1
ATOM 743 C C . SER A 1 91 ? -4.152 7.029 16.354 1.00 89.19 91 SER A C 1
ATOM 745 O O . SER A 1 91 ? -5.374 7.109 16.186 1.00 89.19 91 SER A O 1
ATOM 747 N N . VAL A 1 92 ? -3.418 5.995 15.930 1.00 87.75 92 VAL A N 1
ATOM 748 C CA . VAL A 1 92 ? -3.958 4.789 15.305 1.00 87.75 92 VAL A CA 1
ATOM 749 C C . VAL A 1 92 ? -4.254 3.752 16.388 1.00 87.75 92 VAL A C 1
ATOM 751 O O . VAL A 1 92 ? -3.431 3.512 17.266 1.00 87.75 92 VAL A O 1
ATOM 754 N N . LYS A 1 93 ? -5.457 3.179 16.353 1.00 79.81 93 LYS A N 1
ATOM 755 C CA . LYS A 1 93 ? -5.972 2.228 17.349 1.00 79.81 93 LYS A CA 1
ATOM 756 C C . LYS A 1 93 ? -6.010 0.796 16.842 1.00 79.81 93 LYS A C 1
ATOM 758 O O . LYS A 1 93 ? -6.224 0.611 15.622 1.00 79.81 93 LYS A O 1
#

Sequence (93 aa):
TKRKRLKYYSLDLNPIDALAYIWEDTKANLTSKQEEKKKNTKMASHFQVLVEEKSGARILTLNRPKQLNALSLNMISRLLQLFLAYEEDPSVK